Protein AF-A0A414IR85-F1 (afdb_monomer)

Nearest PDB structures (foldseek):
  9c6n-assembly1_J  TM=5.871E-01  e=9.456E-06  Homo sapiens
  8qr1-assembly1_G  TM=6.271E-01  e=2.846E-05  Homo sapiens
  3ffk-assembly1_B  TM=6.217E-01  e=4.796E-05  Oryctolagus cuniculus
  2q36-assembly1_A-2  TM=5.884E-01  e=1.444E-04  Oryctolagus cuniculus
  4wyb-assembly4_G  TM=5.985E-01  e=4.879E-04  Oryctolagus cuniculus

Mean predicted aligned error: 6.84 Å

Foldseek 3Di:
DDDDDLQLLLCVVPLVVDDQWAWEWEAEAFWTWIWIQHNSHTPPVLIDIDRDHNVNLLVQLQVVCCVPPVDGDDPVQLLCCLQPVDDPDDPVSSVSSLVSLLVSLVVSVVVCVVSPHDPAPHQYEYEYPNLSNCVNNPPDPHPSYYYRNPNCSSVNSVVVVVVVVVVVVVVVD

Secondary structure (DSSP, 8-state):
-----HHHHTTTTTGGGS-SEEEEEEE-SS-EEEEEEETTEE-GGG-EEES--HHHHHHHHHHHHHHHHS----HHHHHHHHHHS--SS-HHHHHHHHHHHHHHHHHHHHHHHHTT--TTTS-EEEESTTHHHHHHH-S---TTEEE---TTHHHHHHHHHHHHHHHHHTT--

Organism: NCBI:txid39491

Solvent-accessible surface area (backbone atoms only — not comparable to full-atom values): 9589 Å² total; per-residue (Å²): 132,91,83,73,58,65,63,58,22,47,41,54,91,49,42,89,79,52,59,64,56,32,34,36,37,25,24,36,57,54,32,29,37,40,38,40,27,48,78,77,37,77,40,76,92,69,48,45,80,40,91,54,18,54,52,56,48,54,49,52,32,36,54,49,36,36,72,75,69,73,42,80,68,60,67,69,57,55,49,43,30,49,68,67,74,54,76,93,67,59,66,73,60,50,53,51,45,50,51,46,51,38,52,50,38,51,50,55,57,46,50,46,44,73,75,70,46,50,81,87,76,43,35,34,36,28,23,44,78,40,19,46,35,45,66,72,53,44,90,74,95,44,96,44,56,48,70,45,71,59,72,59,31,35,63,54,19,47,54,52,53,52,52,49,53,55,55,55,54,66,75,77,109

InterPro domains:
  IPR043129 ATPase, nucleotide binding domain [SSF53067] (20-160)

pLDDT: mean 86.34, std 13.11, range [35.47, 98.19]

Sequence (173 aa):
MAVFPQCYAAVVDKIPAMAKKTLIVDIGSWTIDIMPVINKSPDESECVTIPKGLITCMRSINEQCVRQLNGEVDESEIQNIMRYGRSDIDDEYFAIIKAEIEDFVDKGYNSIREFGYNLKTTPIVFVGGGAVVMKNFGSHDAKNISYNLDVKANARGYEQLATMGLKSARRLS

Radius of gyration: 18.03 Å; Cα contacts (8 Å, |Δi|>4): 259; chains: 1; bounding box: 57×26×43 Å

Structure (mmCIF, N/CA/C/O backbone):
data_AF-A0A414IR85-F1
#
_entry.id   AF-A0A414IR85-F1
#
loop_
_atom_site.group_PDB
_atom_site.id
_atom_site.type_symbol
_atom_site.label_atom_id
_atom_site.label_alt_id
_atom_site.label_comp_id
_atom_site.label_asym_id
_atom_site.label_entity_id
_atom_site.label_seq_id
_atom_site.pdbx_PDB_ins_code
_atom_site.Cartn_x
_atom_site.Cartn_y
_atom_site.Cartn_z
_atom_site.occupancy
_atom_site.B_iso_or_equiv
_atom_site.auth_seq_id
_atom_site.auth_comp_id
_atom_site.auth_asym_id
_atom_site.auth_atom_id
_atom_site.pdbx_PDB_model_num
ATOM 1 N N . MET A 1 1 ? 30.093 1.523 -6.555 1.00 35.47 1 MET A N 1
ATOM 2 C CA . MET A 1 1 ? 29.047 0.783 -5.817 1.00 35.47 1 MET A CA 1
ATOM 3 C C . MET A 1 1 ? 27.766 0.958 -6.615 1.00 35.47 1 MET A C 1
ATOM 5 O O . MET A 1 1 ? 27.425 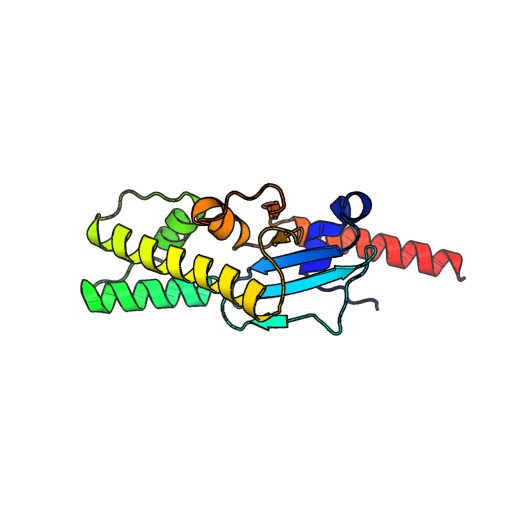2.103 -6.869 1.00 35.47 1 MET A O 1
ATOM 9 N N . ALA A 1 2 ? 27.128 -0.108 -7.097 1.00 47.03 2 ALA A N 1
ATOM 10 C CA . ALA A 1 2 ? 25.814 0.028 -7.725 1.00 47.03 2 ALA A CA 1
ATOM 11 C C . ALA A 1 2 ? 24.771 0.029 -6.600 1.00 47.03 2 ALA A C 1
ATOM 13 O O . ALA A 1 2 ? 24.604 -0.987 -5.926 1.00 47.03 2 ALA A O 1
ATOM 14 N N . VAL A 1 3 ? 24.159 1.183 -6.332 1.00 50.84 3 VAL A N 1
ATOM 15 C CA . VAL A 1 3 ? 23.056 1.298 -5.373 1.00 50.84 3 VAL A CA 1
ATOM 16 C C . VAL A 1 3 ? 21.780 1.094 -6.166 1.00 50.84 3 VAL A C 1
ATOM 18 O O . VAL A 1 3 ? 21.412 1.936 -6.974 1.00 50.84 3 VAL A O 1
ATOM 21 N N . PHE A 1 4 ? 21.143 -0.055 -5.974 1.00 61.00 4 PHE A N 1
ATOM 22 C CA . PHE A 1 4 ? 19.858 -0.337 -6.596 1.00 61.00 4 PHE A CA 1
ATOM 23 C C . PHE A 1 4 ? 18.722 0.090 -5.658 1.00 61.00 4 PHE A C 1
ATOM 25 O O . PHE A 1 4 ? 18.825 -0.138 -4.443 1.00 61.00 4 PHE A O 1
ATOM 32 N N . PRO A 1 5 ? 17.635 0.666 -6.195 1.00 67.94 5 PRO A N 1
ATOM 33 C CA . PRO A 1 5 ? 16.471 1.026 -5.398 1.00 67.94 5 PRO A CA 1
ATOM 34 C C . PRO A 1 5 ? 15.871 -0.176 -4.653 1.00 67.94 5 PRO A C 1
ATOM 36 O O . PRO A 1 5 ? 15.869 -1.299 -5.166 1.00 67.94 5 PRO A O 1
ATOM 39 N N . GLN A 1 6 ? 15.339 0.057 -3.449 1.00 66.69 6 GLN A N 1
ATOM 40 C CA . GLN A 1 6 ? 14.811 -1.004 -2.573 1.00 66.69 6 GLN A CA 1
ATOM 41 C C . GLN A 1 6 ? 13.674 -1.797 -3.228 1.00 66.69 6 GLN A C 1
ATOM 43 O O . GLN A 1 6 ? 13.658 -3.027 -3.175 1.00 66.69 6 GLN A O 1
ATOM 48 N N . CYS A 1 7 ? 12.789 -1.109 -3.941 1.00 69.00 7 CYS A N 1
ATOM 49 C CA . CYS A 1 7 ? 11.673 -1.717 -4.654 1.00 69.00 7 CYS A CA 1
ATOM 50 C C . CYS A 1 7 ? 12.115 -2.585 -5.846 1.00 69.00 7 CYS A C 1
ATOM 52 O O . CYS A 1 7 ? 11.462 -3.575 -6.167 1.00 69.00 7 CYS A O 1
ATOM 54 N N . TYR A 1 8 ? 13.253 -2.276 -6.476 1.00 72.88 8 TYR A N 1
ATOM 55 C CA . TYR A 1 8 ? 13.823 -3.120 -7.527 1.00 72.88 8 TYR A CA 1
ATOM 56 C C . TYR A 1 8 ? 14.395 -4.413 -6.940 1.00 72.88 8 TYR A C 1
ATOM 58 O O . TYR A 1 8 ? 14.134 -5.494 -7.467 1.00 72.88 8 TYR A O 1
ATOM 66 N N . ALA A 1 9 ? 15.100 -4.319 -5.804 1.00 74.00 9 ALA A N 1
ATOM 67 C CA . ALA A 1 9 ? 15.573 -5.484 -5.054 1.00 74.00 9 ALA A CA 1
ATOM 68 C C . ALA A 1 9 ? 14.411 -6.428 -4.681 1.00 74.00 9 ALA A C 1
ATOM 70 O O . ALA A 1 9 ? 14.543 -7.644 -4.806 1.00 74.00 9 ALA A O 1
ATOM 71 N N . ALA A 1 10 ? 13.248 -5.875 -4.326 1.00 77.50 10 ALA A N 1
ATOM 72 C CA . ALA A 1 10 ? 12.038 -6.614 -3.956 1.00 77.50 10 ALA A CA 1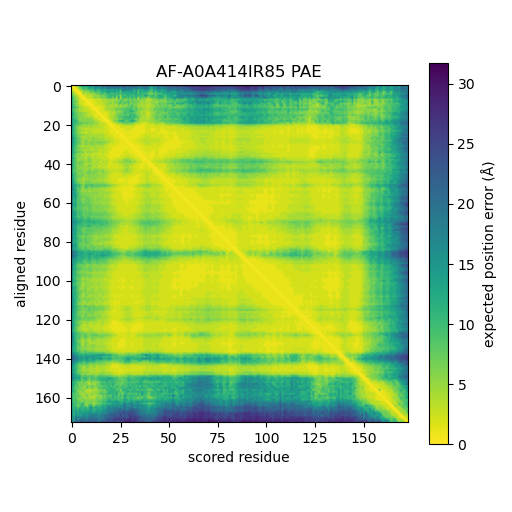
ATOM 73 C C . ALA A 1 10 ? 11.540 -7.628 -4.997 1.00 77.50 10 ALA A C 1
ATOM 75 O O . ALA A 1 10 ? 10.710 -8.479 -4.673 1.00 77.50 10 ALA A O 1
ATOM 76 N N . VAL A 1 11 ? 11.961 -7.507 -6.257 1.00 79.81 11 VAL A N 1
ATOM 77 C CA . VAL A 1 11 ? 11.412 -8.293 -7.370 1.00 79.81 11 VAL A CA 1
ATOM 78 C C . VAL A 1 11 ? 12.471 -8.906 -8.282 1.00 79.81 11 VAL A C 1
ATOM 80 O O . VAL A 1 11 ? 12.115 -9.408 -9.347 1.00 79.81 11 VAL A O 1
ATOM 83 N N . VAL A 1 12 ? 13.755 -8.876 -7.905 1.00 79.81 12 VAL A N 1
ATOM 84 C CA . VAL A 1 12 ? 14.885 -9.312 -8.756 1.00 79.81 12 VAL A CA 1
ATOM 85 C C . VAL A 1 12 ? 14.697 -10.722 -9.313 1.00 79.81 12 VAL A C 1
ATOM 87 O O . VAL A 1 12 ? 14.952 -10.970 -10.491 1.00 79.81 12 VAL A O 1
ATOM 90 N N . ASP A 1 13 ? 14.185 -11.632 -8.490 1.00 77.19 13 ASP A N 1
ATOM 91 C CA . ASP A 1 13 ? 13.882 -13.018 -8.843 1.00 77.19 13 ASP A CA 1
ATOM 92 C C . ASP A 1 13 ? 12.752 -13.147 -9.881 1.00 77.19 13 ASP A C 1
ATOM 94 O O . ASP A 1 13 ? 12.704 -14.116 -10.639 1.00 77.19 13 ASP A O 1
ATOM 98 N N . LYS A 1 14 ? 11.867 -12.148 -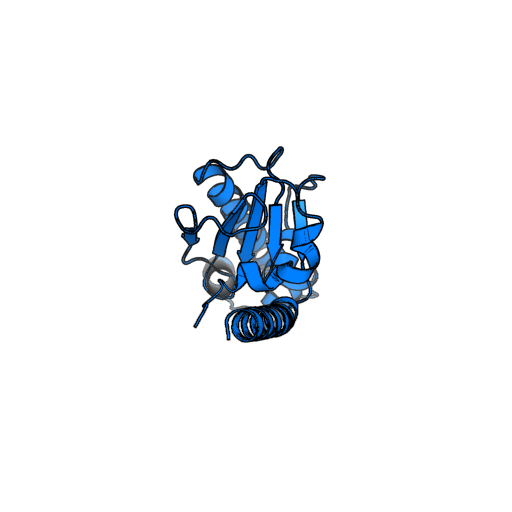9.957 1.00 80.38 14 LYS A N 1
ATOM 99 C CA . LYS A 1 14 ? 10.703 -12.104 -10.854 1.00 80.38 14 LYS A CA 1
ATOM 100 C C . LYS A 1 14 ? 10.959 -11.327 -12.144 1.00 80.38 14 LYS A C 1
ATOM 102 O O . LYS A 1 14 ? 10.232 -11.533 -13.115 1.00 80.38 14 LYS A O 1
ATOM 107 N N . ILE A 1 15 ? 11.999 -10.491 -12.197 1.00 80.94 15 ILE A N 1
ATOM 108 C CA . ILE A 1 15 ? 12.365 -9.676 -13.370 1.00 80.94 15 ILE A CA 1
ATOM 109 C C . ILE A 1 15 ? 12.390 -10.467 -14.689 1.00 80.94 15 ILE A C 1
ATOM 111 O O . ILE A 1 15 ? 11.864 -9.962 -15.686 1.00 80.94 15 ILE A O 1
ATOM 115 N N . PRO A 1 16 ? 12.956 -11.691 -14.769 1.00 78.50 16 PRO A N 1
ATOM 116 C CA . PRO A 1 16 ? 13.008 -12.424 -16.033 1.00 78.50 16 PRO A CA 1
ATOM 117 C C . PRO A 1 16 ? 11.633 -12.705 -16.650 1.00 78.50 16 PRO A C 1
ATOM 119 O O . PRO A 1 16 ? 11.543 -12.776 -17.876 1.00 78.50 16 PRO A O 1
ATOM 122 N N . ALA A 1 17 ? 10.597 -12.835 -15.814 1.00 79.94 17 ALA A N 1
ATOM 123 C CA . ALA A 1 17 ? 9.218 -13.124 -16.201 1.00 79.94 17 ALA A CA 1
ATOM 124 C C . ALA A 1 17 ? 8.341 -11.864 -16.347 1.00 79.94 17 ALA A C 1
ATOM 126 O O . ALA A 1 17 ? 7.182 -11.972 -16.746 1.00 79.94 17 ALA A O 1
ATOM 127 N N . MET A 1 18 ? 8.864 -10.676 -16.027 1.00 84.19 18 MET A N 1
ATOM 128 C CA . MET A 1 18 ? 8.107 -9.430 -16.130 1.00 84.19 18 MET A CA 1
ATOM 129 C C . MET A 1 18 ? 7.827 -9.043 -17.581 1.00 84.19 18 MET A C 1
ATOM 131 O O . MET A 1 18 ? 8.639 -9.257 -18.487 1.00 84.19 18 MET A O 1
ATOM 135 N N . ALA A 1 19 ? 6.677 -8.402 -17.784 1.00 82.31 19 ALA A N 1
ATOM 136 C CA . ALA A 1 19 ? 6.345 -7.769 -19.048 1.00 82.31 19 ALA A CA 1
ATOM 137 C C . ALA A 1 19 ? 7.351 -6.657 -19.390 1.00 82.31 19 ALA A C 1
ATOM 139 O O . ALA A 1 19 ? 8.046 -6.124 -18.524 1.00 82.31 19 ALA A O 1
ATOM 140 N N . LYS A 1 20 ? 7.378 -6.259 -20.670 1.00 84.56 20 LYS A N 1
ATOM 141 C CA . LYS A 1 20 ? 8.300 -5.236 -21.194 1.00 84.56 20 LYS A CA 1
ATOM 142 C C . LYS A 1 20 ? 8.277 -3.925 -20.394 1.00 84.56 20 LYS A C 1
ATOM 144 O O . LYS A 1 20 ? 9.320 -3.293 -20.260 1.00 84.56 20 LYS A O 1
ATOM 149 N N . LYS A 1 21 ? 7.105 -3.533 -19.883 1.00 90.12 21 LYS A N 1
ATOM 150 C CA . LYS A 1 21 ? 6.910 -2.411 -18.960 1.00 90.12 21 LYS A CA 1
ATOM 151 C C . LYS A 1 21 ? 6.076 -2.896 -17.777 1.00 90.12 21 LYS A C 1
ATOM 153 O O . LYS A 1 21 ? 4.971 -3.390 -17.987 1.00 90.12 21 LYS A O 1
ATOM 158 N N . THR A 1 22 ? 6.610 -2.753 -16.571 1.00 94.19 22 THR A N 1
ATOM 159 C CA . THR A 1 22 ? 5.950 -3.118 -15.310 1.00 94.19 22 THR A CA 1
ATOM 160 C C . THR A 1 22 ? 6.172 -1.994 -14.309 1.00 94.19 22 THR A C 1
ATOM 162 O O . THR A 1 22 ? 7.264 -1.440 -14.252 1.00 94.19 22 THR A O 1
ATOM 165 N N . LEU A 1 23 ? 5.150 -1.635 -13.542 1.00 95.06 23 LEU A N 1
ATOM 166 C CA . LEU A 1 23 ? 5.253 -0.657 -12.467 1.00 95.06 23 LEU A CA 1
ATOM 167 C C . LEU A 1 23 ? 5.443 -1.393 -11.143 1.00 95.06 23 LEU A C 1
ATOM 169 O O . LEU A 1 23 ? 4.618 -2.229 -10.782 1.00 95.06 23 LEU A O 1
ATOM 173 N N . ILE A 1 24 ? 6.513 -1.095 -10.421 1.00 94.50 24 ILE A N 1
ATOM 174 C CA . ILE A 1 24 ? 6.688 -1.549 -9.044 1.00 94.50 24 ILE A CA 1
ATOM 175 C C . ILE A 1 24 ? 6.210 -0.426 -8.133 1.00 94.50 24 ILE A C 1
ATOM 177 O O . ILE A 1 24 ? 6.590 0.724 -8.330 1.00 94.50 24 ILE A O 1
ATOM 181 N N . VAL A 1 25 ? 5.381 -0.759 -7.151 1.00 95.06 25 VAL A N 1
ATOM 182 C CA . VAL A 1 25 ? 4.892 0.194 -6.154 1.00 95.06 25 VAL A CA 1
ATOM 183 C C . VAL A 1 25 ? 5.244 -0.343 -4.772 1.00 95.06 25 VAL A C 1
ATOM 185 O O . VAL A 1 25 ? 4.662 -1.328 -4.319 1.00 95.06 25 VAL A O 1
ATOM 188 N N . ASP A 1 26 ? 6.235 0.262 -4.127 1.00 93.12 26 ASP A N 1
ATOM 189 C CA . ASP A 1 26 ? 6.692 -0.114 -2.788 1.00 93.12 26 ASP A CA 1
ATOM 190 C C . ASP A 1 26 ? 6.009 0.754 -1.748 1.00 93.12 26 ASP A C 1
ATOM 192 O O . ASP A 1 26 ? 6.130 1.976 -1.766 1.00 93.12 26 ASP A O 1
ATOM 196 N N . ILE A 1 27 ? 5.251 0.114 -0.864 1.00 93.00 27 ILE A N 1
ATOM 197 C CA . ILE A 1 27 ? 4.536 0.798 0.204 1.00 93.00 27 ILE A CA 1
ATOM 198 C C . ILE A 1 27 ? 5.270 0.521 1.506 1.00 93.00 27 ILE A C 1
ATOM 200 O O . ILE A 1 27 ? 5.101 -0.525 2.147 1.00 93.00 27 ILE A O 1
ATOM 204 N N . GLY A 1 28 ? 6.095 1.489 1.882 1.00 91.44 28 GLY A N 1
ATOM 205 C CA . GLY A 1 28 ? 6.871 1.482 3.103 1.00 91.44 28 GLY A CA 1
ATOM 206 C C . GLY A 1 28 ? 6.136 2.112 4.282 1.00 91.44 28 GLY A C 1
ATOM 207 O O . GLY A 1 28 ? 4.979 2.540 4.220 1.00 91.44 28 GLY A O 1
ATOM 208 N N . SER A 1 29 ? 6.851 2.201 5.401 1.00 91.31 29 SER A N 1
ATOM 209 C CA . SER A 1 29 ? 6.321 2.809 6.622 1.00 91.31 29 SER A CA 1
ATOM 210 C C . SER A 1 29 ? 6.034 4.302 6.448 1.00 91.31 29 SER A C 1
ATOM 212 O O . SER A 1 29 ? 5.054 4.800 6.989 1.00 91.31 29 SER A O 1
ATOM 214 N N . TRP A 1 30 ? 6.859 5.012 5.677 1.00 93.75 30 TRP A N 1
ATOM 215 C CA . TRP A 1 30 ? 6.769 6.469 5.518 1.00 93.75 30 TRP A CA 1
ATOM 216 C C . TRP A 1 30 ? 6.453 6.925 4.101 1.00 93.75 30 TRP A C 1
ATOM 218 O O . TRP A 1 30 ? 5.882 8.000 3.929 1.00 93.75 30 TRP A O 1
ATOM 228 N N . THR A 1 31 ? 6.822 6.127 3.105 1.00 93.31 31 THR A N 1
ATOM 229 C CA . THR A 1 31 ? 6.742 6.510 1.699 1.00 93.31 31 THR A CA 1
ATOM 230 C C . THR A 1 31 ? 6.018 5.463 0.872 1.00 93.31 31 THR A C 1
ATOM 232 O O . THR A 1 31 ? 5.980 4.283 1.229 1.00 93.31 31 THR A O 1
ATOM 235 N N . ILE A 1 32 ? 5.464 5.921 -0.246 1.00 94.56 32 ILE A N 1
ATOM 236 C CA . ILE A 1 32 ? 5.104 5.078 -1.381 1.00 94.56 32 ILE A CA 1
ATOM 237 C C . ILE A 1 32 ? 6.055 5.436 -2.516 1.00 94.56 32 ILE A C 1
ATOM 239 O O . ILE A 1 32 ? 6.087 6.589 -2.948 1.00 94.56 32 ILE A O 1
ATOM 243 N N . ASP A 1 33 ? 6.807 4.457 -2.998 1.00 94.00 33 ASP A N 1
ATOM 244 C CA . ASP A 1 33 ? 7.740 4.615 -4.107 1.00 94.00 33 ASP A CA 1
ATOM 245 C C . ASP A 1 33 ? 7.175 3.939 -5.356 1.00 94.00 33 ASP A C 1
ATOM 247 O O . ASP A 1 33 ? 6.869 2.746 -5.358 1.00 94.00 33 ASP A O 1
ATOM 251 N N . ILE A 1 34 ? 7.023 4.708 -6.430 1.00 94.06 34 ILE A N 1
ATOM 252 C CA . ILE A 1 34 ? 6.536 4.252 -7.729 1.00 94.06 34 ILE A CA 1
ATOM 253 C C . ILE A 1 34 ? 7.731 4.183 -8.675 1.00 94.06 34 ILE A C 1
ATOM 255 O O . ILE A 1 34 ? 8.348 5.199 -8.988 1.00 94.06 34 ILE A O 1
ATOM 259 N N . MET A 1 35 ? 8.048 2.975 -9.137 1.00 94.44 35 MET A N 1
ATOM 260 C CA . MET A 1 35 ? 9.212 2.692 -9.967 1.00 94.44 35 MET A CA 1
ATOM 261 C C . MET A 1 35 ? 8.823 1.973 -11.255 1.00 94.44 35 MET A C 1
ATOM 263 O O . MET A 1 35 ? 8.466 0.789 -11.231 1.00 94.44 35 MET A O 1
ATOM 267 N N . PRO A 1 36 ? 8.935 2.636 -12.408 1.00 93.56 36 PRO A N 1
ATOM 268 C CA . PRO A 1 36 ? 8.768 1.974 -13.689 1.00 93.56 36 PRO A CA 1
ATOM 269 C C . PRO A 1 36 ? 9.982 1.094 -13.979 1.00 93.56 36 PRO A C 1
ATOM 271 O O . PRO A 1 36 ? 11.129 1.511 -13.849 1.00 93.56 36 PRO A O 1
ATOM 274 N N . VAL A 1 37 ? 9.727 -0.136 -14.411 1.00 92.06 37 VAL A N 1
ATOM 275 C CA . VAL A 1 37 ? 10.744 -1.051 -14.925 1.00 92.06 37 VAL A CA 1
ATOM 276 C C . VAL A 1 37 ? 10.466 -1.293 -16.397 1.00 92.06 37 VAL A C 1
ATOM 278 O O . VAL A 1 37 ? 9.428 -1.850 -16.770 1.00 92.06 37 VAL A O 1
ATOM 281 N N . ILE A 1 38 ? 11.405 -0.870 -17.241 1.00 89.94 38 ILE A N 1
ATOM 282 C CA . ILE A 1 38 ? 11.324 -0.963 -18.696 1.00 89.94 38 ILE A CA 1
ATOM 283 C C . ILE A 1 38 ? 12.466 -1.842 -19.184 1.00 89.94 38 ILE A C 1
ATOM 285 O O . ILE A 1 38 ? 13.629 -1.627 -18.858 1.00 89.94 38 ILE A O 1
ATOM 289 N N . ASN A 1 39 ? 12.134 -2.860 -19.977 1.00 87.44 39 ASN A N 1
ATOM 290 C CA . ASN A 1 39 ? 13.100 -3.842 -20.473 1.00 87.44 39 ASN A CA 1
ATOM 291 C C . ASN A 1 39 ? 13.978 -4.424 -19.350 1.00 87.44 39 ASN A C 1
ATOM 293 O O . ASN A 1 39 ? 15.170 -4.637 -19.556 1.00 87.44 39 ASN A O 1
ATOM 297 N N . LYS A 1 40 ? 13.368 -4.710 -18.188 1.00 84.88 40 LYS A N 1
ATOM 298 C CA . LYS A 1 40 ? 14.014 -5.305 -17.003 1.00 84.88 40 LYS A CA 1
ATOM 299 C C . LYS A 1 40 ? 14.945 -4.373 -16.219 1.00 84.88 40 LYS A C 1
ATOM 301 O O . LYS A 1 40 ? 15.538 -4.836 -15.253 1.00 84.88 40 LYS A O 1
ATOM 306 N N . SER A 1 41 ? 15.024 -3.093 -16.575 1.00 85.69 41 SER A N 1
ATOM 307 C CA . SER A 1 41 ? 15.816 -2.091 -15.854 1.00 85.69 41 SER A CA 1
ATOM 308 C C . SER A 1 41 ? 14.920 -1.007 -15.248 1.00 85.69 41 SER A C 1
ATOM 310 O O . SER A 1 41 ? 13.912 -0.662 -15.870 1.00 85.69 41 SER A O 1
ATOM 312 N N . PRO A 1 42 ? 15.261 -0.456 -14.068 1.00 87.12 42 PRO A N 1
ATOM 313 C CA . PRO A 1 42 ? 14.590 0.724 -13.529 1.00 87.12 42 PRO A CA 1
ATOM 314 C C . PRO A 1 42 ? 14.711 1.914 -14.482 1.00 87.12 42 PRO A C 1
ATOM 316 O O . PRO A 1 42 ? 15.786 2.157 -15.032 1.00 87.12 42 PRO A O 1
ATOM 319 N N . ASP A 1 43 ? 13.625 2.657 -14.649 1.00 89.94 43 ASP A N 1
ATOM 320 C CA . ASP A 1 43 ? 13.630 3.972 -15.284 1.00 89.94 43 ASP A CA 1
ATOM 321 C C . ASP A 1 43 ? 13.724 5.049 -14.196 1.00 89.94 43 ASP A C 1
ATOM 323 O O . ASP A 1 43 ? 12.717 5.497 -13.652 1.00 89.94 43 ASP A O 1
ATOM 327 N N . GLU A 1 44 ? 14.956 5.414 -13.830 1.00 84.75 44 GLU A N 1
ATOM 328 C CA . GLU A 1 44 ? 15.224 6.336 -12.718 1.00 84.75 44 GLU A CA 1
ATOM 329 C C . GLU A 1 44 ? 14.667 7.749 -12.944 1.00 84.75 44 GLU A C 1
ATOM 331 O O . GLU A 1 44 ? 14.337 8.424 -11.971 1.00 84.75 44 GLU A O 1
ATOM 336 N N . SER A 1 45 ? 14.522 8.189 -14.201 1.00 87.44 45 SER A N 1
ATOM 337 C CA . SER A 1 45 ? 13.954 9.506 -14.532 1.00 87.44 45 SER A CA 1
ATOM 338 C C . SER A 1 45 ? 12.469 9.634 -14.206 1.00 87.44 45 SER A C 1
ATOM 340 O O . SER A 1 45 ? 11.990 10.744 -13.995 1.00 87.44 45 SER A O 1
ATOM 342 N N . GLU A 1 46 ? 11.756 8.511 -14.147 1.00 88.88 46 GLU A N 1
ATOM 343 C CA . GLU A 1 46 ? 10.306 8.454 -13.942 1.00 88.88 46 GLU A CA 1
ATOM 344 C C . GLU A 1 46 ? 9.938 7.896 -12.553 1.00 88.88 46 GLU A C 1
ATOM 346 O O . GLU A 1 46 ? 8.773 7.600 -12.275 1.00 88.88 46 GLU A O 1
ATOM 351 N N . CYS A 1 47 ? 10.931 7.722 -11.673 1.00 90.69 47 CYS A N 1
ATOM 352 C CA . CYS A 1 47 ? 10.723 7.307 -10.291 1.00 90.69 47 CYS A CA 1
ATOM 353 C C . CYS A 1 47 ? 10.078 8.425 -9.473 1.00 90.69 47 CYS A C 1
ATOM 355 O O . CYS A 1 47 ? 10.515 9.577 -9.515 1.00 90.69 47 CYS A O 1
ATOM 357 N N . VAL A 1 48 ? 9.085 8.068 -8.657 1.00 92.12 48 VAL A N 1
ATOM 358 C CA . VAL A 1 48 ? 8.408 9.024 -7.779 1.00 92.12 48 VAL A CA 1
ATOM 359 C C . VAL A 1 48 ? 8.300 8.494 -6.358 1.00 92.12 48 VAL A C 1
ATOM 361 O O . VAL A 1 48 ? 7.857 7.370 -6.147 1.00 92.12 48 VAL A O 1
ATOM 364 N N . THR A 1 49 ? 8.639 9.342 -5.388 1.00 93.69 49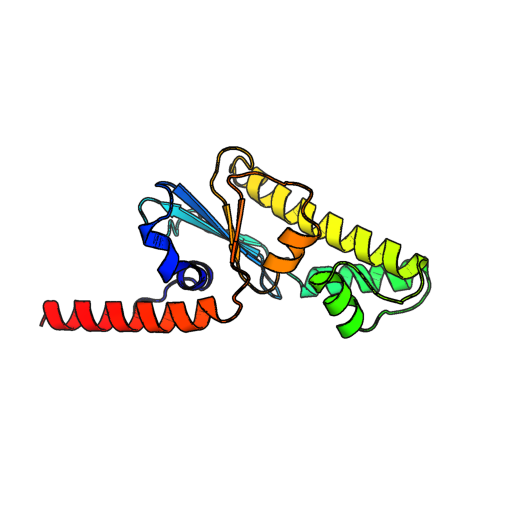 THR A N 1
ATOM 365 C CA . THR A 1 49 ? 8.468 9.083 -3.955 1.00 93.69 49 THR A CA 1
ATOM 366 C C . THR A 1 49 ? 7.383 9.990 -3.392 1.00 93.69 49 THR A C 1
ATOM 368 O O . THR A 1 49 ? 7.470 11.217 -3.465 1.00 93.69 49 THR A O 1
ATOM 371 N N . ILE A 1 50 ? 6.368 9.387 -2.786 1.00 93.75 50 ILE A N 1
ATOM 372 C CA . ILE A 1 50 ? 5.257 10.077 -2.135 1.00 93.75 50 ILE A CA 1
ATOM 373 C C . ILE A 1 50 ? 5.473 9.981 -0.621 1.00 93.75 50 ILE A C 1
ATOM 375 O O . ILE A 1 50 ? 5.590 8.866 -0.113 1.00 93.75 50 ILE A O 1
ATOM 379 N N . PRO A 1 51 ? 5.481 11.094 0.137 1.00 93.69 51 PRO A N 1
ATOM 380 C CA . PRO A 1 51 ? 5.691 11.090 1.589 1.00 93.69 51 PRO A CA 1
ATOM 381 C C . PRO A 1 51 ? 4.414 10.694 2.356 1.00 93.69 51 PRO A C 1
ATOM 383 O O . PRO A 1 51 ? 3.945 11.414 3.236 1.00 93.69 51 PRO A O 1
ATOM 386 N N . LYS A 1 52 ? 3.803 9.573 1.964 1.00 90.50 52 LYS A N 1
ATOM 387 C CA . LYS A 1 52 ? 2.603 8.991 2.571 1.00 90.50 52 LYS A CA 1
ATOM 388 C C . LYS A 1 52 ? 2.777 7.478 2.618 1.00 90.50 52 LYS A C 1
ATOM 390 O O . LYS A 1 52 ? 2.717 6.841 1.579 1.00 90.50 52 LYS A O 1
ATOM 395 N N . GLY A 1 53 ? 2.998 6.917 3.801 1.00 94.00 53 GLY A N 1
ATOM 396 C CA . GLY A 1 53 ? 3.152 5.477 4.029 1.00 94.00 53 GLY A CA 1
ATOM 397 C C . GLY A 1 53 ? 2.239 4.969 5.144 1.00 94.00 53 GLY A C 1
ATOM 398 O O . GLY A 1 53 ? 1.349 5.681 5.618 1.00 94.00 53 GLY A O 1
ATOM 399 N N . LEU A 1 54 ? 2.475 3.742 5.605 1.00 95.44 54 LEU A N 1
ATOM 400 C CA . LEU A 1 54 ? 1.626 3.108 6.622 1.00 95.44 54 LEU A CA 1
ATOM 401 C C . LEU A 1 54 ? 1.542 3.899 7.937 1.00 95.44 54 LEU A C 1
ATOM 403 O O . LEU A 1 54 ? 0.461 4.010 8.504 1.00 95.44 54 LEU A O 1
ATOM 407 N N . ILE A 1 55 ? 2.635 4.513 8.401 1.00 94.81 55 ILE A N 1
ATOM 408 C CA . ILE A 1 55 ? 2.640 5.321 9.633 1.00 94.81 55 ILE A CA 1
ATOM 409 C C . ILE A 1 55 ? 1.736 6.544 9.486 1.00 94.81 55 ILE A C 1
ATOM 411 O O . ILE A 1 55 ? 1.018 6.893 10.418 1.00 94.81 55 ILE A O 1
ATOM 415 N N . THR A 1 56 ? 1.722 7.185 8.315 1.00 95.38 56 THR A N 1
ATOM 416 C CA . THR A 1 56 ? 0.817 8.320 8.083 1.00 95.38 56 THR A CA 1
ATOM 417 C C . THR A 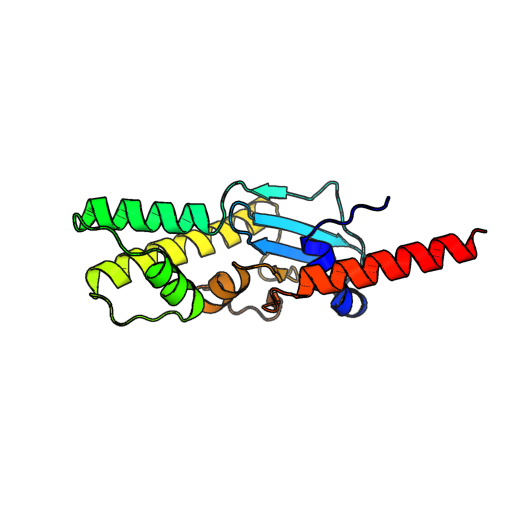1 56 ? -0.650 7.888 8.050 1.00 95.38 56 THR A C 1
ATOM 419 O O . THR A 1 56 ? -1.495 8.620 8.553 1.00 95.38 56 THR A O 1
ATOM 422 N N . CYS A 1 57 ? -0.949 6.686 7.545 1.00 97.12 57 CYS A N 1
ATOM 423 C CA . CYS A 1 57 ? -2.293 6.108 7.601 1.00 97.12 57 CYS A CA 1
ATOM 424 C C . CYS A 1 57 ? -2.715 5.806 9.051 1.00 97.12 57 CYS A C 1
ATOM 426 O O . CYS A 1 57 ? -3.768 6.262 9.481 1.00 97.12 57 CYS A O 1
ATOM 428 N N . MET A 1 58 ? -1.861 5.142 9.841 1.00 97.00 58 MET A N 1
ATOM 429 C CA . MET A 1 58 ? -2.133 4.857 11.261 1.00 97.00 58 MET A CA 1
ATOM 430 C C . MET A 1 58 ? -2.347 6.129 12.091 1.00 97.00 58 MET A C 1
ATOM 432 O O . MET A 1 58 ? -3.210 6.159 12.965 1.00 97.00 58 MET A O 1
ATOM 436 N N . ARG A 1 59 ? -1.606 7.204 11.797 1.00 96.00 59 ARG A N 1
ATOM 437 C CA . ARG A 1 59 ? -1.828 8.513 12.429 1.00 96.00 59 ARG A CA 1
ATOM 438 C C . ARG A 1 59 ? -3.197 9.094 12.081 1.00 96.00 59 ARG A C 1
ATOM 440 O O . ARG A 1 59 ? -3.910 9.487 12.993 1.00 96.00 59 ARG A O 1
ATOM 447 N N . SER A 1 60 ? -3.577 9.077 10.801 1.00 97.31 60 SER A N 1
ATOM 448 C CA . SER A 1 60 ? -4.898 9.542 10.343 1.00 97.31 60 SER A CA 1
ATOM 449 C C . SER A 1 60 ? -6.035 8.779 11.026 1.00 97.31 60 SER A C 1
ATOM 451 O O . SER A 1 60 ? -6.987 9.381 11.516 1.00 97.31 60 SER A O 1
ATOM 453 N N . ILE A 1 61 ? -5.883 7.456 11.150 1.00 98.00 61 ILE A N 1
ATOM 454 C CA . ILE A 1 61 ? -6.814 6.584 11.872 1.00 98.00 61 ILE A CA 1
ATOM 455 C C . ILE A 1 61 ? -6.995 7.050 13.317 1.00 98.00 61 ILE A C 1
ATOM 457 O O . ILE A 1 61 ? -8.120 7.308 13.739 1.00 98.00 61 ILE A O 1
ATOM 461 N N . ASN A 1 62 ? -5.899 7.203 14.066 1.00 96.88 62 ASN A N 1
ATOM 462 C CA . ASN A 1 62 ? -5.978 7.633 15.462 1.00 96.88 62 ASN A CA 1
ATOM 463 C C . ASN A 1 62 ? -6.554 9.048 15.604 1.00 96.88 62 ASN A C 1
ATOM 465 O O . ASN A 1 62 ? -7.380 9.283 16.484 1.00 96.88 62 ASN A O 1
ATOM 469 N N . GLU A 1 63 ? -6.204 9.969 14.705 1.00 97.44 63 GLU A N 1
ATOM 470 C CA . GLU A 1 63 ? -6.805 11.305 14.656 1.00 97.44 63 GLU A CA 1
ATOM 471 C C . GLU A 1 63 ? -8.330 11.241 14.458 1.00 97.44 63 GLU A C 1
ATOM 473 O O . GLU A 1 63 ? -9.066 11.953 15.148 1.00 97.44 63 GLU A O 1
ATOM 478 N N . GLN A 1 64 ? -8.832 10.377 13.566 1.00 98.19 64 GLN A N 1
ATOM 479 C CA . GLN A 1 64 ? -10.274 10.210 13.364 1.00 98.19 64 GLN A CA 1
ATOM 480 C C . GLN A 1 64 ? -10.968 9.534 14.551 1.00 98.19 64 GLN A C 1
ATOM 482 O O . GLN A 1 64 ? -12.051 9.983 14.932 1.00 98.19 64 GLN A O 1
ATOM 487 N N . CYS A 1 65 ? -10.364 8.512 15.160 1.00 97.88 65 CYS A N 1
ATOM 488 C CA . CYS A 1 65 ? -10.916 7.850 16.345 1.00 97.88 65 CYS A CA 1
ATOM 489 C C . CYS A 1 65 ? -11.047 8.828 17.521 1.00 97.88 65 CYS A C 1
ATOM 491 O O . CYS A 1 65 ? -12.123 8.950 18.107 1.00 97.88 65 CYS A O 1
ATOM 493 N N . VAL A 1 66 ? -10.005 9.619 17.805 1.00 97.62 66 VAL A N 1
ATOM 494 C CA . VAL A 1 66 ? -10.050 10.647 18.859 1.00 97.62 66 VAL A CA 1
ATOM 495 C C . VAL A 1 66 ? -11.112 11.696 18.545 1.00 97.62 66 VAL A C 1
ATOM 497 O O . VAL A 1 66 ? -11.890 12.076 19.417 1.00 97.62 66 VAL A O 1
ATOM 500 N N . ARG A 1 67 ? -11.194 12.151 17.293 1.00 98.06 67 ARG A N 1
ATOM 501 C CA . ARG A 1 67 ? -12.154 13.182 16.887 1.00 98.06 67 ARG A CA 1
ATOM 502 C C . ARG A 1 67 ? -13.611 12.732 17.001 1.00 98.06 67 ARG A C 1
ATOM 504 O O . ARG A 1 67 ? -14.459 13.558 17.331 1.00 98.06 67 ARG A O 1
ATOM 511 N N . GLN A 1 68 ? -13.910 11.482 16.655 1.00 97.88 68 GLN A N 1
ATOM 512 C CA . GLN A 1 68 ? -15.287 10.989 16.548 1.00 97.88 68 GLN A CA 1
ATOM 513 C C . GLN A 1 68 ? -15.764 10.281 17.818 1.00 97.88 68 GLN A C 1
ATOM 515 O O . GLN A 1 68 ? -16.931 10.412 18.174 1.00 97.88 68 GLN A O 1
ATOM 520 N N . LEU A 1 69 ? -14.866 9.576 18.509 1.00 96.81 69 LEU A N 1
ATOM 521 C CA . LEU A 1 69 ? -15.193 8.691 19.632 1.00 96.81 69 LEU A CA 1
ATOM 522 C C . LEU A 1 69 ? -14.466 9.069 20.931 1.00 96.81 69 LEU A C 1
ATOM 524 O O . LEU A 1 69 ? -14.715 8.464 21.971 1.00 96.81 69 LEU A O 1
ATOM 528 N N . ASN A 1 70 ? -13.591 10.084 20.900 1.00 96.56 70 ASN A N 1
ATOM 529 C CA . ASN A 1 70 ? -12.799 10.535 22.048 1.00 96.56 70 ASN A CA 1
ATOM 530 C C . ASN A 1 70 ? -11.947 9.408 22.673 1.00 96.56 70 ASN A C 1
ATOM 532 O O . ASN A 1 70 ? -11.782 9.346 23.893 1.00 96.56 70 ASN A O 1
ATOM 536 N N . GLY A 1 71 ? -11.403 8.527 21.827 1.00 95.19 71 GLY A N 1
ATOM 537 C CA . GLY A 1 71 ? -10.525 7.430 22.226 1.00 95.19 71 GLY A CA 1
ATOM 538 C C . GLY A 1 71 ? -9.486 7.083 21.160 1.00 95.19 71 GLY A C 1
ATOM 539 O O . GLY A 1 71 ? -9.724 7.236 19.962 1.00 95.19 71 GLY A O 1
ATOM 540 N N . GLU A 1 72 ? -8.319 6.636 21.617 1.00 94.38 72 GLU A N 1
ATOM 541 C CA . GLU A 1 72 ? -7.230 6.142 20.769 1.00 94.38 72 GLU A CA 1
ATOM 542 C C . GLU A 1 72 ? -7.324 4.625 20.588 1.00 94.38 72 GLU A C 1
ATOM 544 O O . GLU A 1 72 ? -7.896 3.917 21.420 1.00 94.38 72 GLU A O 1
ATOM 549 N N . VAL A 1 73 ? -6.717 4.125 19.512 1.00 94.25 73 VAL A N 1
ATOM 550 C CA . VAL A 1 73 ? -6.582 2.694 19.238 1.00 94.25 73 VAL A CA 1
ATOM 551 C C . VAL A 1 73 ? -5.105 2.324 19.267 1.00 94.25 73 VAL A C 1
ATOM 553 O O . VAL A 1 73 ? -4.256 3.023 18.706 1.00 94.25 73 VAL A O 1
ATOM 556 N N . ASP A 1 74 ? -4.797 1.203 19.917 1.00 93.69 74 ASP A N 1
ATOM 557 C CA . ASP A 1 74 ? -3.435 0.686 19.970 1.00 93.69 74 ASP A CA 1
ATOM 558 C C . ASP A 1 74 ? -2.907 0.379 18.558 1.00 93.69 74 ASP A C 1
ATOM 560 O O . ASP A 1 74 ? -3.598 -0.208 17.719 1.00 93.69 74 ASP A O 1
ATOM 564 N N . GLU A 1 75 ? -1.659 0.764 18.286 1.00 91.31 75 GLU A N 1
ATOM 565 C CA . GLU A 1 75 ? -1.055 0.582 16.965 1.00 91.31 75 GLU A CA 1
ATOM 566 C C . GLU A 1 75 ? -1.014 -0.889 16.535 1.00 91.31 75 GLU A C 1
ATOM 568 O O . GLU A 1 75 ? -1.163 -1.182 15.347 1.00 91.31 75 GLU A O 1
ATOM 573 N N . SER A 1 76 ? -0.825 -1.825 17.472 1.00 91.38 76 SER A N 1
ATOM 574 C CA . SER A 1 76 ? -0.806 -3.255 17.154 1.00 91.38 76 SER A CA 1
ATOM 575 C C . SER A 1 76 ? -2.166 -3.746 16.659 1.00 91.38 76 SER A C 1
ATOM 577 O O . SER A 1 76 ? -2.228 -4.601 15.772 1.00 91.38 76 SER A O 1
ATOM 579 N N . GLU A 1 77 ? -3.249 -3.141 17.144 1.00 93.69 77 GLU A N 1
ATOM 580 C CA . GLU A 1 77 ? -4.607 -3.460 16.726 1.00 93.69 77 GLU A CA 1
ATOM 581 C C . GLU A 1 77 ? -4.891 -2.925 15.320 1.00 93.69 77 GLU A C 1
ATOM 583 O O . GLU A 1 77 ? -5.364 -3.656 14.445 1.00 93.69 77 GLU A O 1
ATOM 588 N N . ILE A 1 78 ? -4.476 -1.684 15.044 1.00 95.69 78 ILE A N 1
ATOM 589 C CA . ILE A 1 78 ? -4.547 -1.106 13.696 1.00 95.69 78 ILE A CA 1
ATOM 590 C C . ILE A 1 78 ? -3.739 -1.962 12.707 1.00 95.69 78 ILE A C 1
ATOM 592 O O . ILE A 1 78 ? -4.216 -2.281 11.615 1.00 95.69 78 ILE A O 1
ATOM 596 N N . GLN A 1 79 ? -2.533 -2.393 13.089 1.00 92.88 79 GLN A N 1
ATOM 597 C CA . GLN A 1 79 ? -1.696 -3.269 12.265 1.00 92.88 79 GLN A CA 1
ATOM 598 C C . GLN A 1 79 ? -2.339 -4.642 12.022 1.00 92.88 79 GLN A C 1
ATOM 600 O O . GLN A 1 79 ? -2.242 -5.171 10.909 1.00 92.88 79 GLN A O 1
ATOM 605 N N . ASN A 1 80 ? -3.016 -5.219 13.019 1.00 93.75 80 ASN A N 1
ATOM 606 C CA . ASN A 1 80 ? -3.763 -6.468 12.859 1.00 93.75 80 ASN A CA 1
ATOM 607 C C . ASN A 1 80 ? -4.896 -6.311 11.840 1.00 93.75 80 ASN A C 1
ATOM 609 O O . ASN A 1 80 ? -5.015 -7.140 10.933 1.00 93.75 80 ASN A O 1
ATOM 613 N N . ILE A 1 81 ? -5.663 -5.222 11.914 1.00 95.44 81 ILE A N 1
ATOM 614 C CA . ILE A 1 81 ? -6.733 -4.925 10.953 1.00 95.44 81 ILE A CA 1
ATOM 615 C C . ILE A 1 81 ? -6.156 -4.725 9.551 1.00 95.44 81 ILE A C 1
ATOM 617 O O . ILE A 1 81 ? -6.619 -5.361 8.607 1.00 95.44 81 ILE A O 1
ATOM 621 N N . MET A 1 82 ? -5.090 -3.937 9.403 1.00 94.50 82 MET A N 1
ATOM 622 C CA . MET A 1 82 ? -4.388 -3.757 8.125 1.00 94.50 82 MET A CA 1
ATOM 623 C C . MET A 1 82 ? -3.939 -5.094 7.510 1.00 94.50 82 MET A C 1
ATOM 625 O O . MET A 1 82 ? -3.996 -5.292 6.292 1.00 94.50 82 MET A O 1
ATOM 629 N N . ARG A 1 83 ? -3.505 -6.042 8.346 1.00 92.06 83 ARG A N 1
ATOM 630 C CA . ARG A 1 83 ? -2.969 -7.333 7.905 1.00 92.06 83 ARG A CA 1
ATOM 631 C C . ARG A 1 83 ? -4.029 -8.387 7.606 1.00 92.06 83 ARG A C 1
ATOM 633 O O . ARG A 1 83 ? -3.812 -9.202 6.707 1.00 92.06 83 ARG A O 1
ATOM 640 N N . TYR A 1 84 ? -5.124 -8.410 8.358 1.00 92.62 84 TYR A N 1
ATOM 641 C CA . TYR A 1 84 ? -6.108 -9.496 8.312 1.00 92.62 84 TYR A CA 1
ATOM 642 C C . TYR A 1 84 ? -7.508 -9.055 7.882 1.00 92.62 84 TYR A C 1
ATOM 644 O O . TYR A 1 84 ? -8.341 -9.914 7.606 1.00 92.62 84 TYR A O 1
ATOM 652 N N . GLY A 1 85 ? -7.775 -7.750 7.821 1.00 90.69 85 GLY A N 1
ATOM 653 C CA . GLY A 1 85 ? -9.077 -7.195 7.451 1.00 90.69 85 GLY A CA 1
ATOM 654 C C . GLY A 1 85 ? -10.164 -7.351 8.515 1.00 90.69 85 GLY A C 1
ATOM 655 O O . GLY A 1 85 ? -11.326 -7.095 8.222 1.00 90.69 85 GLY A O 1
ATOM 656 N N . ARG A 1 86 ? -9.816 -7.807 9.724 1.00 87.31 86 ARG A N 1
ATOM 657 C CA . ARG A 1 86 ? -10.756 -8.102 10.815 1.00 87.31 86 ARG A CA 1
ATOM 658 C C . ARG A 1 86 ? -10.104 -7.909 12.181 1.00 87.31 86 ARG A C 1
ATOM 660 O O . ARG A 1 86 ? -8.886 -8.056 12.291 1.00 87.31 86 ARG A O 1
ATOM 667 N N . SER A 1 87 ? -10.927 -7.638 13.185 1.00 88.25 87 SER A N 1
ATOM 668 C CA . SER A 1 87 ? -10.564 -7.538 14.599 1.00 88.25 87 SER A CA 1
ATOM 669 C C . SER A 1 87 ? -11.822 -7.708 15.467 1.00 88.25 87 SER A C 1
ATOM 671 O O . SER A 1 87 ? -12.927 -7.572 14.948 1.00 88.25 87 SER A O 1
ATOM 673 N N . ASP A 1 88 ? -11.635 -8.010 16.754 1.00 88.88 88 ASP A N 1
ATOM 674 C CA . ASP A 1 88 ? -12.694 -8.151 17.764 1.00 88.88 88 ASP A CA 1
ATOM 675 C C . ASP A 1 88 ? -12.914 -6.848 18.574 1.00 88.88 88 ASP A C 1
ATOM 677 O O . ASP A 1 88 ? -13.419 -6.884 19.698 1.00 88.88 88 ASP A O 1
ATOM 681 N N . ILE A 1 89 ? -12.496 -5.692 18.042 1.00 92.25 89 ILE A N 1
ATOM 682 C CA . ILE A 1 89 ? -12.782 -4.377 18.637 1.00 92.25 89 ILE A CA 1
ATOM 683 C C . ILE A 1 89 ? -14.235 -3.942 18.418 1.00 92.25 89 ILE A C 1
ATOM 685 O O . ILE A 1 89 ? -14.972 -4.528 17.632 1.00 92.25 89 ILE A O 1
ATOM 689 N N . ASP A 1 90 ? -14.616 -2.865 19.101 1.00 94.94 90 ASP A N 1
ATOM 690 C CA . ASP A 1 90 ? -15.901 -2.201 18.920 1.00 94.94 90 ASP A CA 1
ATOM 691 C C . ASP A 1 90 ? -16.145 -1.766 17.457 1.00 94.94 90 ASP A C 1
ATOM 693 O O . ASP A 1 90 ? -15.248 -1.251 16.776 1.00 94.94 90 ASP A O 1
ATOM 697 N N . ASP A 1 91 ? -17.376 -1.983 16.983 1.00 95.44 91 ASP A N 1
ATOM 698 C CA . ASP A 1 91 ? -17.777 -1.784 15.587 1.00 95.44 91 ASP A CA 1
ATOM 699 C C . ASP A 1 91 ? -17.617 -0.326 15.122 1.00 95.44 91 ASP A C 1
ATOM 701 O O . ASP A 1 91 ? -17.296 -0.089 13.952 1.00 95.44 91 ASP A O 1
ATOM 705 N N . GLU A 1 92 ? -17.801 0.661 16.011 1.00 96.81 92 GLU A N 1
ATOM 706 C CA . GLU A 1 92 ? -17.660 2.081 15.667 1.00 96.81 92 GLU A CA 1
ATOM 707 C C . GLU A 1 92 ? -16.197 2.416 15.355 1.00 96.81 92 GLU A C 1
ATOM 709 O O . GLU A 1 92 ? -15.899 3.075 14.353 1.00 96.81 92 GLU A O 1
ATOM 714 N N . TYR A 1 93 ? -15.266 1.889 16.156 1.00 97.19 93 TYR A N 1
ATOM 715 C CA . TYR A 1 93 ? -13.831 2.019 15.897 1.00 97.19 93 TYR A CA 1
ATOM 716 C C . TYR A 1 93 ? -13.422 1.263 14.633 1.00 97.19 93 TYR A C 1
ATOM 718 O O . TYR A 1 93 ? -12.696 1.808 13.797 1.00 97.19 93 TYR A O 1
ATOM 726 N N . PHE A 1 94 ? -13.905 0.030 14.452 1.00 97.00 94 PHE A N 1
ATOM 727 C CA . PHE A 1 94 ? -13.594 -0.761 13.261 1.00 97.00 94 PHE A CA 1
ATOM 728 C C . PHE A 1 94 ? -14.038 -0.058 11.973 1.00 97.00 94 PHE A C 1
ATOM 730 O O . PHE A 1 94 ? -13.287 -0.040 10.994 1.00 97.00 94 PHE A O 1
ATOM 737 N N . ALA A 1 95 ? -15.218 0.568 11.974 1.00 96.88 95 ALA A N 1
ATOM 738 C CA . ALA A 1 95 ? -15.729 1.314 10.830 1.00 96.88 95 ALA A CA 1
ATOM 739 C C . ALA A 1 95 ? -14.820 2.495 10.446 1.00 96.88 95 ALA A C 1
ATOM 741 O O . ALA A 1 95 ? -14.511 2.659 9.263 1.00 96.88 95 ALA A O 1
ATOM 742 N N . ILE A 1 96 ? -14.344 3.274 11.425 1.00 98.00 96 ILE A N 1
ATOM 743 C CA . ILE A 1 96 ? -13.417 4.395 11.191 1.00 98.00 96 ILE A CA 1
ATOM 744 C C . ILE A 1 96 ? -12.086 3.886 10.635 1.00 98.00 96 ILE A C 1
ATOM 746 O O . ILE A 1 96 ? -11.612 4.381 9.612 1.00 98.00 96 ILE A O 1
ATOM 750 N N . ILE A 1 97 ? -11.501 2.869 11.274 1.00 97.88 97 ILE A N 1
ATOM 751 C CA . ILE A 1 97 ? -10.219 2.287 10.857 1.00 97.88 97 ILE A CA 1
ATOM 752 C C . ILE A 1 97 ? -10.316 1.779 9.418 1.00 97.88 97 ILE A C 1
ATOM 754 O O . ILE A 1 97 ? -9.462 2.089 8.589 1.00 97.88 97 ILE A O 1
ATOM 758 N N . LYS A 1 98 ? -11.367 1.017 9.103 1.00 96.81 98 LYS A N 1
ATOM 759 C CA . LYS A 1 98 ? -11.586 0.471 7.763 1.00 96.81 98 LYS A CA 1
ATOM 760 C C . LYS A 1 98 ? -11.727 1.579 6.721 1.00 96.81 98 LYS A C 1
ATOM 762 O O . LYS A 1 98 ? -11.085 1.482 5.679 1.00 96.81 98 LYS A O 1
ATOM 767 N N . ALA A 1 99 ? -12.503 2.624 7.006 1.00 97.19 99 ALA A N 1
ATOM 768 C CA . ALA A 1 99 ? -12.697 3.742 6.085 1.00 97.19 99 ALA A CA 1
ATOM 769 C C . ALA A 1 99 ? -11.381 4.476 5.770 1.00 97.19 99 ALA A C 1
ATOM 771 O O . ALA A 1 99 ? -11.087 4.748 4.608 1.00 97.19 99 ALA A O 1
ATOM 772 N N . GLU A 1 100 ? -10.553 4.739 6.781 1.00 98.00 100 GLU A N 1
ATOM 773 C CA . GLU A 1 100 ? -9.253 5.397 6.595 1.00 98.00 100 GLU A CA 1
ATOM 774 C C . GLU A 1 100 ? -8.236 4.508 5.856 1.00 98.00 100 GLU A C 1
ATOM 776 O O . GLU A 1 100 ? -7.421 5.008 5.076 1.00 98.00 100 GLU A O 1
ATOM 781 N N . ILE A 1 101 ? -8.283 3.183 6.050 1.00 97.62 101 ILE A N 1
ATOM 782 C CA . ILE A 1 101 ? -7.463 2.241 5.271 1.00 97.62 101 ILE A CA 1
ATOM 783 C C . ILE A 1 101 ? -7.909 2.223 3.804 1.00 97.62 101 ILE A C 1
ATOM 785 O O . ILE A 1 101 ? -7.063 2.262 2.909 1.00 97.62 101 ILE A O 1
ATOM 789 N N . GLU A 1 102 ? -9.216 2.166 3.542 1.00 96.81 102 GLU A N 1
ATOM 790 C CA . GLU A 1 102 ? -9.769 2.187 2.182 1.00 96.81 102 GLU A CA 1
ATOM 791 C C . GLU A 1 102 ? -9.412 3.495 1.461 1.00 96.81 102 GLU A C 1
ATOM 793 O O . GLU A 1 102 ? -8.926 3.458 0.331 1.00 96.81 102 GLU A O 1
ATOM 798 N N . ASP A 1 103 ? -9.517 4.639 2.141 1.00 96.50 103 ASP A N 1
ATOM 799 C CA . ASP A 1 103 ? -9.091 5.935 1.606 1.00 96.50 103 ASP A CA 1
ATOM 800 C C . ASP A 1 103 ? -7.573 5.990 1.332 1.00 96.50 103 ASP A C 1
ATOM 802 O O . ASP A 1 103 ? -7.143 6.497 0.291 1.00 96.50 103 ASP A O 1
ATOM 806 N N . PHE A 1 104 ? -6.736 5.418 2.205 1.00 96.56 104 PHE A N 1
ATOM 807 C CA . PHE A 1 104 ? -5.296 5.287 1.950 1.00 96.56 104 PHE A CA 1
ATOM 808 C C . PHE A 1 104 ? -5.006 4.466 0.683 1.00 96.56 104 PHE A C 1
ATOM 810 O O . PHE A 1 104 ? -4.174 4.863 -0.141 1.00 96.56 104 PHE A O 1
ATOM 817 N N . VAL A 1 105 ? -5.702 3.343 0.505 1.00 96.06 105 VAL A N 1
ATOM 818 C CA . VAL A 1 105 ? -5.551 2.465 -0.661 1.00 96.06 105 VAL A CA 1
ATOM 819 C C . VAL A 1 105 ? -6.007 3.162 -1.944 1.00 96.06 105 VAL A C 1
ATOM 821 O O . VAL A 1 105 ? -5.282 3.144 -2.946 1.00 96.06 105 VAL A O 1
ATOM 824 N N . ASP A 1 106 ? -7.150 3.842 -1.908 1.00 95.19 106 ASP A N 1
ATOM 825 C CA . ASP A 1 106 ? -7.662 4.616 -3.038 1.00 95.19 106 ASP A CA 1
ATOM 826 C C . ASP A 1 106 ? -6.709 5.753 -3.413 1.00 95.19 106 ASP A C 1
ATOM 828 O O . ASP A 1 106 ? -6.412 5.946 -4.594 1.00 95.19 106 ASP A O 1
ATOM 832 N N . LYS A 1 107 ? -6.133 6.459 -2.432 1.00 94.12 107 LYS A N 1
ATOM 833 C CA . LYS A 1 107 ? -5.085 7.465 -2.672 1.00 94.12 107 LYS A CA 1
ATOM 834 C C . LYS A 1 107 ? -3.863 6.861 -3.365 1.00 94.12 107 LYS A C 1
ATOM 836 O O . LYS A 1 107 ? -3.348 7.479 -4.294 1.00 94.12 107 LYS A O 1
ATOM 841 N N . GLY A 1 108 ? -3.441 5.652 -2.992 1.00 94.12 108 GLY A N 1
ATOM 842 C CA . GLY A 1 108 ? -2.369 4.928 -3.684 1.00 94.12 108 GLY A CA 1
ATOM 843 C C . GLY A 1 108 ? -2.683 4.684 -5.166 1.00 94.12 108 GLY A C 1
ATOM 844 O O . GLY A 1 108 ? -1.871 4.997 -6.040 1.00 94.12 108 GLY A O 1
ATOM 845 N N . TYR A 1 109 ? -3.887 4.196 -5.475 1.00 95.06 109 TYR A N 1
ATOM 846 C CA . TYR A 1 109 ? -4.340 4.012 -6.860 1.00 95.06 109 TYR A CA 1
ATOM 847 C C . TYR A 1 109 ? -4.490 5.333 -7.624 1.00 95.06 109 TYR A C 1
ATOM 849 O O . TYR A 1 109 ? -4.176 5.395 -8.817 1.00 95.06 109 TYR A O 1
ATOM 857 N N . ASN A 1 110 ? -4.951 6.391 -6.958 1.00 94.44 110 ASN A N 1
ATOM 858 C CA . ASN A 1 110 ? -5.075 7.727 -7.537 1.00 94.44 110 ASN A CA 1
ATOM 859 C C . ASN A 1 110 ? -3.709 8.263 -7.946 1.00 94.44 110 ASN A C 1
ATOM 861 O O . ASN A 1 110 ? -3.557 8.682 -9.089 1.00 94.44 110 ASN A O 1
ATOM 865 N N . SER A 1 111 ? -2.704 8.146 -7.078 1.00 93.56 111 SER A N 1
ATOM 866 C CA . SER A 1 111 ? -1.344 8.577 -7.394 1.00 93.56 111 SER A CA 1
ATOM 867 C C . SER A 1 111 ? -0.778 7.849 -8.613 1.00 93.56 111 SER A C 1
ATOM 869 O O . SER A 1 111 ? -0.236 8.486 -9.508 1.00 93.56 111 SER A O 1
ATOM 871 N N . ILE A 1 112 ? -0.985 6.533 -8.734 1.00 94.38 112 ILE A N 1
ATOM 872 C CA . ILE A 1 112 ? -0.568 5.780 -9.932 1.00 94.38 112 ILE A CA 1
ATOM 873 C C . ILE A 1 112 ? -1.200 6.368 -11.210 1.00 94.38 112 ILE A C 1
ATOM 875 O O . ILE A 1 112 ? -0.521 6.510 -12.230 1.00 94.38 112 ILE A O 1
ATOM 879 N N . ARG A 1 113 ? -2.483 6.751 -11.160 1.00 94.25 113 ARG A N 1
ATOM 880 C CA . ARG A 1 113 ? -3.181 7.390 -12.289 1.00 94.25 113 ARG A CA 1
ATOM 881 C C . ARG A 1 113 ? -2.688 8.808 -12.564 1.00 94.25 113 ARG A C 1
ATOM 883 O O . ARG A 1 113 ? -2.563 9.175 -13.729 1.00 94.25 113 ARG A O 1
ATOM 890 N N . GLU A 1 114 ? -2.407 9.585 -11.523 1.00 93.62 114 GLU A N 1
ATOM 891 C CA . GLU A 1 114 ? -1.869 10.949 -11.620 1.00 93.62 114 GLU A CA 1
ATOM 892 C C . GLU A 1 114 ? -0.498 10.968 -12.305 1.00 93.62 114 GLU A C 1
ATOM 894 O O . GLU A 1 114 ? -0.238 11.852 -13.117 1.00 93.62 114 GLU A O 1
ATOM 899 N N . PHE A 1 115 ? 0.330 9.942 -12.086 1.00 91.25 115 PHE A N 1
ATOM 900 C CA . PHE A 1 115 ? 1.593 9.746 -12.811 1.00 91.25 115 PHE A CA 1
ATOM 901 C C . PHE A 1 115 ? 1.422 9.117 -14.206 1.00 91.25 115 PHE A C 1
ATOM 903 O O . PHE A 1 115 ? 2.393 8.708 -14.836 1.00 91.25 115 PHE A O 1
ATOM 910 N N . GLY A 1 116 ? 0.190 9.037 -14.719 1.00 92.00 116 GLY A N 1
ATOM 911 C CA . GLY A 1 116 ? -0.098 8.642 -16.098 1.00 92.00 116 GLY A CA 1
ATOM 912 C C . GLY A 1 116 ? -0.151 7.133 -16.350 1.00 92.00 116 GLY A C 1
ATOM 913 O O . GLY A 1 116 ? -0.209 6.709 -17.508 1.00 92.00 116 GLY A O 1
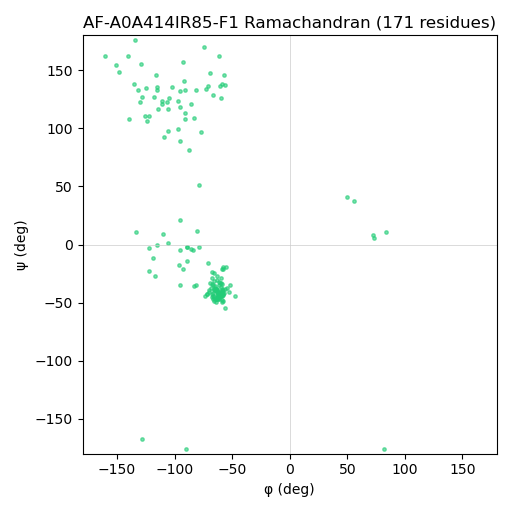ATOM 914 N N . TYR A 1 117 ? -0.160 6.297 -15.307 1.00 93.25 117 TYR A N 1
ATOM 915 C CA . TYR A 1 117 ? -0.275 4.846 -15.459 1.00 93.25 117 TYR A CA 1
ATOM 916 C C . TYR A 1 117 ? -1.737 4.394 -15.429 1.00 93.25 117 TYR A C 1
ATOM 918 O O . TYR A 1 117 ? -2.527 4.755 -14.557 1.00 93.25 117 TYR A O 1
ATOM 926 N N . ASN A 1 118 ? -2.112 3.547 -16.387 1.00 92.00 118 ASN A N 1
ATOM 927 C CA . ASN A 1 118 ? -3.468 3.027 -16.490 1.00 92.00 118 ASN A CA 1
ATOM 928 C C . ASN A 1 118 ? -3.591 1.709 -15.713 1.00 92.00 118 ASN A C 1
ATOM 930 O O . ASN A 1 118 ? -3.056 0.681 -16.127 1.00 92.00 118 ASN A O 1
ATOM 934 N N . LEU A 1 119 ? -4.368 1.728 -14.6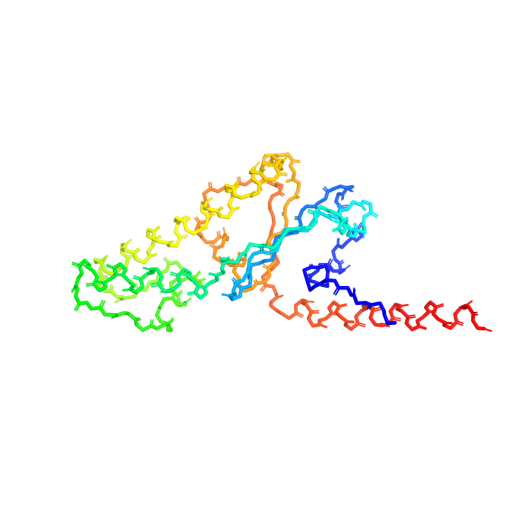28 1.00 91.75 119 LEU A N 1
ATOM 935 C CA . LEU A 1 119 ? -4.578 0.583 -13.731 1.00 91.75 119 LEU A CA 1
ATOM 936 C C . LEU A 1 119 ? -5.144 -0.674 -14.411 1.00 91.75 119 LEU A C 1
ATOM 938 O O . LEU A 1 119 ? -5.025 -1.758 -13.851 1.00 91.75 119 LEU A O 1
ATOM 942 N N . LYS A 1 120 ? -5.754 -0.565 -15.599 1.00 89.88 120 LYS A N 1
ATOM 943 C CA . LYS A 1 120 ? -6.316 -1.709 -16.341 1.00 89.88 120 LYS A CA 1
ATOM 944 C C . LYS A 1 120 ? -5.345 -2.333 -17.341 1.00 89.88 120 LYS A C 1
ATOM 946 O O . LYS A 1 120 ? -5.568 -3.460 -17.773 1.00 89.88 120 LYS A O 1
ATOM 951 N N . THR A 1 121 ? -4.319 -1.599 -17.768 1.00 89.75 121 THR A N 1
ATOM 952 C CA . THR A 1 121 ? -3.432 -2.031 -18.864 1.00 89.75 121 THR A CA 1
ATOM 953 C C . THR A 1 121 ? -1.969 -2.103 -18.461 1.00 89.75 121 THR A C 1
ATOM 955 O O . THR A 1 121 ? -1.196 -2.802 -19.108 1.00 89.75 121 THR A O 1
ATOM 958 N N . THR A 1 122 ? -1.567 -1.377 -17.421 1.00 92.75 122 THR A N 1
ATOM 959 C CA . THR A 1 122 ? -0.201 -1.380 -16.905 1.00 92.75 122 THR A CA 1
ATOM 960 C C . THR A 1 122 ? -0.041 -2.540 -15.923 1.00 92.75 122 THR A C 1
ATOM 962 O O . THR A 1 122 ? -0.767 -2.580 -14.933 1.00 92.75 122 THR A O 1
ATOM 965 N N . PRO A 1 123 ? 0.885 -3.488 -16.150 1.00 94.81 123 PRO A N 1
ATOM 966 C CA . PRO A 1 123 ? 1.248 -4.472 -15.136 1.00 94.81 123 PRO A CA 1
ATOM 967 C C . PRO A 1 123 ? 1.793 -3.768 -13.890 1.00 94.81 123 PRO A C 1
ATOM 969 O O . PRO A 1 123 ? 2.710 -2.957 -14.012 1.00 94.81 123 PRO A O 1
ATOM 972 N N . ILE A 1 124 ? 1.231 -4.056 -12.717 1.00 95.12 124 ILE A N 1
ATOM 973 C CA . ILE A 1 124 ? 1.599 -3.431 -11.441 1.00 95.12 124 ILE A CA 1
ATOM 974 C C . ILE A 1 124 ? 1.966 -4.524 -10.437 1.00 95.12 124 ILE A C 1
ATOM 976 O O . ILE A 1 124 ? 1.268 -5.532 -10.300 1.00 95.12 124 ILE A O 1
ATOM 980 N N . VAL A 1 125 ? 3.065 -4.316 -9.722 1.00 94.31 125 VAL A N 1
ATOM 981 C CA . VAL A 1 125 ? 3.524 -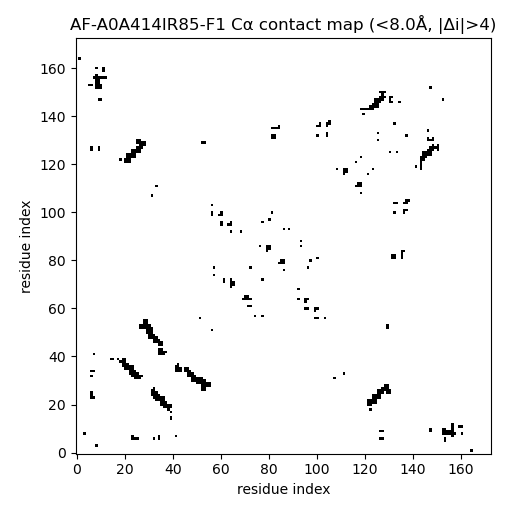5.181 -8.638 1.00 94.31 125 VAL A CA 1
ATOM 982 C C . VAL A 1 125 ? 3.632 -4.344 -7.372 1.00 94.31 125 VAL A C 1
ATOM 984 O O . VAL A 1 125 ? 4.523 -3.504 -7.262 1.00 94.31 125 VAL A O 1
ATOM 987 N N . PHE A 1 126 ? 2.748 -4.585 -6.410 1.00 94.38 126 PHE A N 1
ATOM 988 C CA . PHE A 1 126 ? 2.863 -3.997 -5.079 1.00 94.38 126 PHE A CA 1
ATOM 989 C C . PHE A 1 126 ? 3.856 -4.789 -4.233 1.00 94.38 126 PHE A C 1
ATOM 991 O O . PHE A 1 126 ? 3.788 -6.020 -4.184 1.00 94.38 126 PHE A O 1
ATOM 998 N N . VAL A 1 127 ? 4.763 -4.093 -3.556 1.00 92.62 127 VAL A N 1
ATOM 999 C CA . VAL A 1 127 ? 5.788 -4.674 -2.679 1.00 92.62 127 VAL A CA 1
ATOM 1000 C C . VAL A 1 127 ? 5.865 -3.908 -1.352 1.00 92.62 127 VAL A C 1
ATOM 1002 O O . VAL A 1 127 ? 5.144 -2.931 -1.145 1.00 92.62 127 VAL A O 1
ATOM 1005 N N . GLY A 1 128 ? 6.704 -4.385 -0.432 1.00 87.31 128 GLY A N 1
ATOM 1006 C CA . GLY A 1 128 ? 6.880 -3.766 0.880 1.00 87.31 128 GLY A CA 1
ATOM 1007 C C . GLY A 1 128 ? 5.814 -4.167 1.901 1.00 87.31 128 GLY A C 1
ATOM 1008 O O . GLY A 1 128 ? 4.957 -5.021 1.656 1.00 87.31 128 GLY A O 1
ATOM 1009 N N . GLY A 1 129 ? 5.885 -3.559 3.087 1.00 83.94 129 GLY A N 1
ATOM 1010 C CA . GLY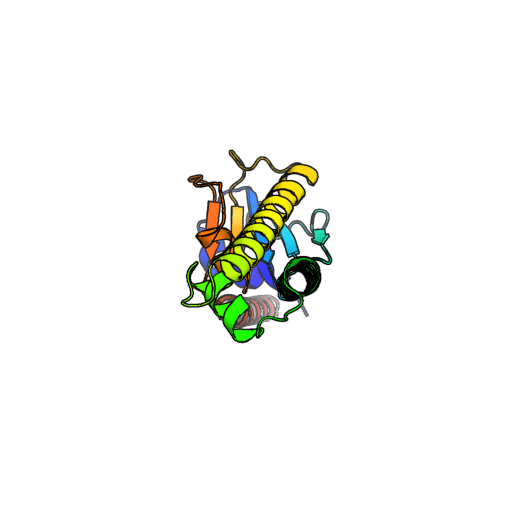 A 1 129 ? 4.990 -3.872 4.206 1.00 83.94 129 GLY A CA 1
ATOM 1011 C C . GLY A 1 129 ? 3.522 -3.554 3.911 1.00 83.94 129 GLY A C 1
ATOM 1012 O O . GLY A 1 129 ? 2.636 -4.262 4.382 1.00 83.94 129 GLY A O 1
ATOM 1013 N N . GLY A 1 130 ? 3.257 -2.539 3.085 1.00 91.12 130 GLY A N 1
ATOM 1014 C CA . GLY A 1 130 ? 1.904 -2.123 2.720 1.00 91.12 130 GLY A CA 1
ATOM 1015 C C . GLY A 1 130 ? 1.276 -2.902 1.565 1.00 91.12 130 GLY A C 1
ATOM 1016 O O . GLY A 1 130 ? 0.089 -2.725 1.300 1.00 91.12 130 GLY A O 1
ATOM 1017 N N . ALA A 1 131 ? 2.004 -3.813 0.908 1.00 93.50 131 ALA A N 1
ATOM 1018 C CA . ALA A 1 131 ? 1.435 -4.634 -0.165 1.00 93.50 131 ALA A CA 1
ATOM 1019 C C . ALA A 1 131 ? 0.256 -5.499 0.316 1.00 93.50 131 ALA A C 1
ATOM 1021 O O . ALA A 1 131 ? -0.694 -5.721 -0.434 1.00 93.50 131 ALA A O 1
ATOM 1022 N N . VAL A 1 132 ? 0.290 -5.964 1.572 1.00 93.12 132 VAL A N 1
ATOM 1023 C CA . VAL A 1 132 ? -0.823 -6.724 2.166 1.00 93.12 132 VAL A CA 1
ATOM 1024 C C . VAL A 1 132 ? -2.069 -5.857 2.350 1.00 93.12 132 VAL A C 1
ATOM 1026 O O . VAL A 1 132 ? -3.176 -6.334 2.122 1.00 93.12 132 VAL A O 1
ATOM 1029 N N . VAL A 1 133 ? -1.890 -4.572 2.667 1.00 95.25 133 VAL A N 1
ATOM 1030 C CA . VAL A 1 133 ? -2.989 -3.613 2.833 1.00 95.25 133 VAL A CA 1
ATOM 1031 C C . VAL A 1 133 ? -3.679 -3.380 1.492 1.00 95.25 133 VAL A C 1
ATOM 1033 O O . VAL A 1 133 ? -4.892 -3.541 1.391 1.00 95.25 133 VAL A O 1
ATOM 1036 N N . MET A 1 134 ? -2.902 -3.144 0.429 1.00 95.38 134 MET A N 1
ATOM 1037 C CA . MET A 1 134 ? -3.443 -3.009 -0.932 1.00 95.38 134 MET A CA 1
ATOM 1038 C C . MET A 1 134 ? -4.165 -4.266 -1.412 1.00 95.38 134 MET A C 1
ATOM 1040 O O . MET A 1 134 ? -5.108 -4.168 -2.193 1.00 95.38 134 MET A O 1
ATOM 1044 N N . LYS A 1 135 ? -3.710 -5.449 -0.988 1.00 93.94 135 LYS A N 1
ATOM 1045 C CA . LYS A 1 135 ? -4.346 -6.721 -1.338 1.00 93.94 135 LYS A CA 1
ATOM 1046 C C . LYS A 1 135 ? -5.677 -6.914 -0.613 1.00 93.94 135 LYS A C 1
ATOM 1048 O O . LYS A 1 135 ? -6.621 -7.410 -1.214 1.00 93.94 135 LYS A O 1
ATOM 1053 N N . ASN A 1 136 ? -5.730 -6.576 0.671 1.00 93.38 136 ASN A N 1
ATOM 1054 C CA . ASN A 1 136 ? -6.894 -6.844 1.511 1.00 93.38 136 ASN A CA 1
ATOM 1055 C C . ASN A 1 136 ? -8.007 -5.807 1.334 1.00 93.38 136 ASN A C 1
ATOM 1057 O O . ASN A 1 136 ? -9.177 -6.162 1.425 1.00 93.38 136 ASN A O 1
ATOM 1061 N N . PHE A 1 137 ? -7.641 -4.547 1.095 1.00 94.94 137 PHE A N 1
ATOM 1062 C CA . PHE A 1 137 ? -8.572 -3.415 1.047 1.00 94.94 137 PHE A CA 1
ATOM 1063 C C . PHE A 1 137 ? -8.654 -2.767 -0.342 1.00 94.94 137 PHE A C 1
ATOM 1065 O O . PHE A 1 137 ? -9.401 -1.817 -0.549 1.00 94.94 137 PHE A O 1
ATOM 1072 N N . GLY A 1 138 ? -7.897 -3.274 -1.319 1.00 90.31 138 GLY A N 1
ATOM 1073 C CA . GLY A 1 138 ? -7.976 -2.819 -2.701 1.00 90.31 138 GLY A CA 1
ATOM 1074 C C . GLY A 1 138 ? -9.307 -3.161 -3.351 1.00 90.31 138 GLY A C 1
ATOM 1075 O O . GLY A 1 138 ? -9.702 -4.320 -3.411 1.00 90.31 138 GLY A O 1
ATOM 1076 N N . SER A 1 139 ? -9.946 -2.155 -3.941 1.00 81.25 139 SER A N 1
ATOM 1077 C CA . SER A 1 139 ? -11.169 -2.296 -4.741 1.00 81.25 139 SER A CA 1
ATOM 1078 C C . SER A 1 139 ? -10.916 -2.803 -6.174 1.00 81.25 139 SER A C 1
ATOM 1080 O O . SER A 1 139 ? -11.853 -3.018 -6.946 1.00 81.25 139 SER A O 1
ATOM 1082 N N . HIS A 1 140 ? -9.650 -3.012 -6.549 1.00 75.50 140 HIS A N 1
ATOM 1083 C CA . HIS A 1 140 ? -9.229 -3.379 -7.899 1.00 75.50 140 HIS A CA 1
ATOM 1084 C C . HIS A 1 140 ? -8.743 -4.832 -7.983 1.00 75.50 140 HIS A C 1
ATOM 1086 O O . HIS A 1 140 ? -7.554 -5.107 -7.835 1.00 75.50 140 HIS A O 1
ATOM 1092 N N . ASP A 1 141 ? -9.649 -5.753 -8.319 1.00 69.69 141 ASP A N 1
ATOM 1093 C CA . ASP A 1 141 ? -9.288 -7.118 -8.721 1.00 69.69 141 ASP A CA 1
ATOM 1094 C C . ASP A 1 141 ? -9.020 -7.168 -10.234 1.00 69.69 141 ASP A C 1
ATOM 1096 O O . ASP A 1 141 ? -9.895 -7.454 -11.058 1.00 69.69 141 ASP A O 1
ATOM 1100 N N . ALA A 1 142 ? -7.806 -6.771 -10.623 1.00 79.94 142 ALA A N 1
ATOM 1101 C CA . ALA A 1 142 ? -7.382 -6.731 -12.016 1.00 79.94 142 ALA A CA 1
ATOM 1102 C C . ALA A 1 142 ? -6.247 -7.730 -12.265 1.00 79.94 142 ALA A C 1
ATOM 1104 O O . ALA A 1 142 ? -5.252 -7.756 -11.547 1.00 79.94 142 ALA A O 1
ATOM 1105 N N . LYS A 1 143 ? -6.355 -8.521 -13.343 1.00 84.19 143 LYS A N 1
ATOM 1106 C CA . LYS A 1 143 ? -5.379 -9.576 -13.698 1.00 84.19 143 LYS A CA 1
ATOM 1107 C C . LYS A 1 143 ? -3.943 -9.070 -13.891 1.00 84.19 143 LYS A C 1
ATOM 1109 O O . LYS A 1 143 ? -3.006 -9.861 -13.869 1.00 84.19 143 LYS A O 1
ATOM 1114 N N . ASN A 1 144 ? -3.776 -7.776 -14.148 1.00 89.00 144 ASN A N 1
ATOM 1115 C CA . ASN A 1 144 ? -2.493 -7.104 -14.330 1.00 89.00 144 ASN A CA 1
ATOM 1116 C C . ASN A 1 144 ? -1.893 -6.571 -13.016 1.00 89.00 144 ASN A C 1
ATOM 1118 O O . ASN A 1 144 ? -0.796 -6.021 -13.057 1.00 89.00 144 ASN A O 1
ATOM 1122 N N . ILE A 1 145 ? -2.572 -6.720 -11.877 1.00 93.06 145 ILE A N 1
ATOM 1123 C CA . ILE A 1 145 ? -2.069 -6.343 -10.553 1.00 93.06 145 ILE A CA 1
ATOM 1124 C C . ILE A 1 145 ? -1.614 -7.604 -9.815 1.00 93.06 145 ILE A C 1
ATOM 1126 O O . ILE A 1 145 ? -2.283 -8.634 -9.814 1.00 93.06 145 ILE A O 1
ATOM 1130 N N . SER A 1 146 ? -0.451 -7.526 -9.179 1.00 92.88 146 SER A N 1
ATOM 1131 C CA . SER A 1 146 ? 0.105 -8.604 -8.364 1.00 92.88 146 SER A CA 1
ATOM 1132 C C . SER A 1 146 ? 0.768 -8.057 -7.104 1.00 92.88 146 SER A C 1
ATOM 1134 O O . SER A 1 146 ? 1.093 -6.873 -7.017 1.00 92.88 146 SER A O 1
ATOM 1136 N N . TYR A 1 147 ? 0.976 -8.930 -6.119 1.00 91.81 147 TYR A N 1
ATOM 1137 C CA . TYR A 1 147 ? 1.483 -8.556 -4.800 1.00 91.81 147 TYR A CA 1
ATOM 1138 C C . TYR A 1 147 ? 2.682 -9.429 -4.430 1.00 91.81 147 TYR A C 1
ATOM 1140 O O . TYR A 1 147 ? 2.591 -10.660 -4.451 1.00 91.81 147 TYR A O 1
ATOM 1148 N N . ASN A 1 148 ? 3.803 -8.810 -4.060 1.00 89.19 148 ASN A N 1
ATOM 1149 C CA . ASN A 1 148 ? 4.901 -9.490 -3.388 1.00 89.19 148 ASN A CA 1
ATOM 1150 C C . ASN A 1 148 ? 4.803 -9.268 -1.877 1.00 89.19 148 ASN A C 1
ATOM 1152 O O . ASN A 1 148 ? 5.199 -8.226 -1.367 1.00 89.19 148 ASN A O 1
ATOM 1156 N N . LEU A 1 149 ? 4.270 -10.266 -1.173 1.00 85.06 149 LEU A N 1
ATOM 1157 C CA . LEU A 1 149 ? 4.059 -10.206 0.276 1.00 85.06 149 LEU A CA 1
ATOM 1158 C C . LEU A 1 149 ? 5.264 -10.708 1.087 1.00 85.06 149 LEU A C 1
ATOM 1160 O O . LEU A 1 149 ? 5.219 -10.705 2.317 1.00 85.06 149 LEU A O 1
ATOM 1164 N N . ASP A 1 150 ? 6.327 -11.181 0.428 1.00 77.00 150 ASP A N 1
ATOM 1165 C CA . ASP A 1 150 ? 7.539 -11.594 1.129 1.00 77.00 150 ASP A CA 1
ATOM 1166 C C . ASP A 1 150 ? 8.328 -10.351 1.547 1.00 77.00 150 ASP A C 1
ATOM 1168 O O . ASP A 1 150 ? 9.105 -9.791 0.780 1.00 77.00 150 ASP A O 1
ATOM 1172 N N . VAL A 1 151 ? 8.147 -9.930 2.799 1.00 65.31 151 VAL A N 1
ATOM 1173 C CA . VAL A 1 151 ? 8.856 -8.782 3.390 1.00 65.31 151 VAL A CA 1
ATOM 1174 C C . VAL A 1 151 ? 10.383 -8.984 3.369 1.00 65.31 151 VAL A C 1
ATOM 1176 O O . VAL A 1 151 ? 11.144 -8.020 3.413 1.00 65.31 151 VAL A O 1
ATOM 1179 N N . LYS A 1 152 ? 10.867 -10.233 3.254 1.00 68.94 152 LYS A N 1
ATOM 1180 C CA . LYS A 1 152 ? 12.298 -10.552 3.115 1.00 68.94 152 LYS A CA 1
ATOM 1181 C C . LYS A 1 152 ? 12.786 -10.506 1.664 1.00 68.94 152 LYS A C 1
ATOM 1183 O O . LYS A 1 152 ? 13.989 -10.668 1.449 1.00 68.94 152 LYS A O 1
ATOM 1188 N N . ALA A 1 153 ? 11.911 -10.279 0.682 1.00 69.25 153 ALA A N 1
ATOM 1189 C CA . ALA A 1 153 ? 12.288 -10.204 -0.728 1.00 69.25 153 ALA A CA 1
ATOM 1190 C C . ALA A 1 153 ? 13.343 -9.119 -0.975 1.00 69.25 153 ALA A C 1
ATOM 1192 O O . ALA A 1 153 ? 14.309 -9.382 -1.681 1.00 69.25 153 ALA A O 1
ATOM 1193 N N . ASN A 1 154 ? 13.239 -7.963 -0.307 1.00 64.94 154 ASN A N 1
ATOM 1194 C CA . ASN A 1 154 ? 14.230 -6.884 -0.410 1.00 64.94 154 ASN A CA 1
ATOM 1195 C C . ASN A 1 154 ? 15.629 -7.361 0.008 1.00 64.94 154 ASN A C 1
ATOM 1197 O O . ASN A 1 154 ? 16.596 -7.185 -0.731 1.00 64.94 154 ASN A O 1
ATOM 1201 N N . ALA A 1 155 ? 15.741 -8.021 1.167 1.00 66.25 155 ALA A N 1
ATOM 1202 C CA . ALA A 1 155 ? 17.017 -8.523 1.679 1.00 66.25 155 ALA A CA 1
ATOM 1203 C C . ALA A 1 155 ? 17.636 -9.586 0.753 1.00 66.25 155 ALA A C 1
ATOM 1205 O O . ALA A 1 155 ? 18.826 -9.519 0.445 1.00 66.25 155 ALA A O 1
ATOM 1206 N N . ARG A 1 156 ? 16.823 -10.528 0.255 1.00 69.50 156 ARG A N 1
ATOM 1207 C CA . ARG A 1 156 ? 17.275 -11.546 -0.712 1.00 69.50 156 ARG A CA 1
ATOM 1208 C C . ARG A 1 156 ? 17.676 -10.927 -2.053 1.00 69.50 156 ARG A C 1
ATOM 1210 O O . ARG A 1 156 ? 18.666 -11.338 -2.651 1.00 69.50 156 ARG A O 1
ATOM 1217 N N . GLY A 1 157 ? 16.938 -9.922 -2.513 1.00 67.62 157 GLY A N 1
ATOM 1218 C CA . GLY A 1 157 ? 17.238 -9.191 -3.738 1.00 67.62 157 GLY A CA 1
ATOM 1219 C C . GLY A 1 157 ? 18.581 -8.477 -3.679 1.00 67.62 157 GLY A C 1
ATOM 1220 O O . GLY A 1 157 ? 19.364 -8.559 -4.624 1.00 67.62 157 GLY A O 1
ATOM 1221 N N . TYR A 1 158 ? 18.900 -7.843 -2.549 1.00 66.50 158 TYR A N 1
ATOM 1222 C CA . TYR A 1 158 ? 20.204 -7.211 -2.351 1.00 66.50 158 TYR A CA 1
ATOM 1223 C C . TYR A 1 158 ? 21.364 -8.210 -2.403 1.00 66.50 158 TYR A C 1
ATOM 1225 O O . TYR A 1 158 ? 22.380 -7.925 -3.038 1.00 66.50 158 TYR A O 1
ATOM 1233 N N . GLU A 1 159 ? 21.211 -9.398 -1.815 1.00 70.25 159 GLU A N 1
ATOM 1234 C CA . GLU A 1 159 ? 22.211 -10.470 -1.904 1.00 70.25 159 GLU A CA 1
ATOM 1235 C C . GLU A 1 159 ? 22.442 -10.922 -3.358 1.00 70.25 159 GLU A C 1
ATOM 1237 O O . GLU A 1 159 ? 23.586 -11.077 -3.807 1.00 70.25 159 GLU A O 1
ATOM 1242 N N . GLN A 1 160 ? 21.363 -11.073 -4.131 1.00 70.50 160 GLN A N 1
ATOM 1243 C CA . GLN A 1 160 ? 21.439 -11.435 -5.547 1.00 70.50 160 GLN A CA 1
ATOM 1244 C C . GLN A 1 160 ? 22.124 -10.346 -6.380 1.00 70.50 160 GLN A C 1
ATOM 1246 O O . GLN A 1 160 ? 23.035 -10.649 -7.155 1.00 70.50 160 GLN A O 1
ATOM 1251 N N . LEU A 1 161 ? 21.746 -9.080 -6.186 1.00 74.19 161 LEU A N 1
ATOM 1252 C CA . LEU A 1 161 ? 22.337 -7.940 -6.892 1.00 74.19 161 LEU A CA 1
ATOM 1253 C C . LEU A 1 161 ? 23.825 -7.772 -6.559 1.00 74.19 161 LEU A C 1
ATOM 1255 O O . LEU A 1 161 ? 24.634 -7.554 -7.463 1.00 74.19 161 LEU A O 1
ATOM 1259 N N . ALA A 1 162 ? 24.212 -7.950 -5.293 1.00 68.62 162 ALA A N 1
ATOM 1260 C CA . ALA A 1 162 ? 25.612 -7.934 -4.876 1.00 68.62 162 ALA A CA 1
ATOM 1261 C C . ALA A 1 162 ? 26.411 -9.071 -5.536 1.00 68.62 162 ALA A C 1
ATOM 1263 O O . ALA A 1 162 ? 27.491 -8.841 -6.086 1.00 68.62 162 ALA A O 1
ATOM 1264 N N . THR A 1 163 ? 25.855 -10.286 -5.569 1.00 72.38 163 THR A N 1
ATOM 1265 C CA . THR A 1 163 ? 26.474 -11.447 -6.231 1.00 72.38 163 THR A CA 1
ATOM 1266 C C . THR A 1 163 ? 26.649 -11.211 -7.734 1.00 72.38 163 THR A C 1
ATOM 1268 O O . THR A 1 163 ? 27.697 -11.533 -8.301 1.00 72.38 163 THR A O 1
ATOM 1271 N N . MET A 1 164 ? 25.648 -10.626 -8.399 1.00 68.12 164 MET A N 1
ATOM 1272 C CA . MET A 1 164 ? 25.730 -10.259 -9.815 1.00 68.12 164 MET A CA 1
ATOM 1273 C C . MET A 1 164 ? 26.811 -9.202 -10.059 1.00 68.12 164 MET A C 1
ATOM 1275 O O . MET A 1 164 ? 27.639 -9.388 -10.948 1.00 68.12 164 MET A O 1
ATOM 1279 N N . GLY A 1 165 ? 26.867 -8.148 -9.240 1.00 63.69 165 GLY A N 1
ATOM 1280 C CA . GLY A 1 165 ? 27.901 -7.112 -9.324 1.00 63.69 165 GLY A CA 1
ATOM 1281 C C . GLY A 1 165 ? 29.324 -7.668 -9.190 1.00 63.69 165 GLY A C 1
ATOM 1282 O O . GLY A 1 165 ? 30.197 -7.328 -9.989 1.00 63.69 165 GLY A O 1
ATOM 1283 N N . LEU A 1 166 ? 29.550 -8.589 -8.246 1.00 63.53 166 LEU A N 1
ATOM 1284 C CA . LEU A 1 166 ? 30.849 -9.248 -8.046 1.00 63.53 166 LEU A CA 1
ATOM 1285 C C . LEU A 1 166 ? 31.254 -10.146 -9.229 1.00 63.53 166 LEU A C 1
ATOM 1287 O O . LEU A 1 166 ? 32.428 -10.184 -9.605 1.00 63.53 166 LEU A O 1
ATOM 1291 N N . LYS A 1 167 ? 30.302 -10.860 -9.845 1.00 60.44 167 LYS A N 1
ATOM 1292 C CA . LYS A 1 167 ? 30.559 -11.702 -11.031 1.00 60.44 167 LYS A CA 1
ATOM 1293 C C . LYS A 1 167 ? 30.901 -10.875 -12.272 1.00 60.44 167 LYS A C 1
ATOM 1295 O O . LYS A 1 167 ? 31.767 -11.282 -13.043 1.00 60.44 167 LYS A O 1
ATOM 1300 N N . SER A 1 168 ? 30.256 -9.725 -12.452 1.00 56.53 168 SER A N 1
ATOM 1301 C CA . SER A 1 168 ? 30.541 -8.787 -13.545 1.00 56.53 168 SER A CA 1
ATOM 1302 C C . SER A 1 168 ? 31.929 -8.158 -13.408 1.00 56.53 168 SER A C 1
ATOM 1304 O O . SER A 1 168 ? 32.661 -8.081 -14.390 1.00 56.53 168 SER A O 1
ATOM 1306 N N . ALA A 1 169 ? 32.325 -7.784 -12.186 1.00 54.75 169 ALA A N 1
ATOM 1307 C CA . ALA A 1 169 ? 33.642 -7.211 -11.905 1.00 54.75 169 ALA A CA 1
ATOM 1308 C C . ALA A 1 169 ? 34.793 -8.193 -12.195 1.00 54.75 169 ALA A C 1
ATOM 1310 O O . ALA A 1 169 ? 35.797 -7.793 -12.770 1.00 54.75 169 ALA A O 1
ATOM 1311 N N . ARG A 1 170 ? 34.622 -9.489 -11.886 1.00 52.22 170 ARG A N 1
ATOM 1312 C CA . ARG A 1 170 ? 35.614 -10.544 -12.196 1.00 52.22 170 ARG A CA 1
ATOM 1313 C C . ARG A 1 170 ? 35.736 -10.896 -13.682 1.00 52.22 170 ARG A C 1
ATOM 1315 O O . ARG A 1 170 ? 36.672 -11.590 -14.050 1.00 52.22 170 ARG A O 1
ATOM 1322 N N . ARG A 1 171 ? 34.776 -10.500 -14.523 1.00 48.69 171 ARG A N 1
ATOM 1323 C CA . ARG A 1 171 ? 34.824 -10.713 -15.984 1.00 48.69 171 ARG A CA 1
ATOM 1324 C C . ARG A 1 171 ? 35.513 -9.572 -16.735 1.00 48.69 171 ARG A C 1
ATOM 1326 O O . ARG A 1 171 ? 35.800 -9.731 -17.915 1.00 48.69 171 ARG A O 1
ATOM 1333 N N . LEU A 1 172 ? 35.719 -8.439 -16.067 1.00 48.00 172 LEU A N 1
ATOM 1334 C CA . LEU A 1 172 ? 36.361 -7.234 -16.600 1.00 48.00 172 LEU A CA 1
ATOM 1335 C C . LEU A 1 172 ? 37.794 -7.042 -16.063 1.00 48.00 172 LEU A C 1
ATOM 1337 O O . LEU A 1 172 ? 38.437 -6.056 -16.410 1.00 48.00 172 LEU A O 1
ATOM 1341 N N . SER A 1 173 ? 38.269 -7.971 -15.225 1.00 44.06 173 SER A N 1
ATOM 1342 C CA . SER A 1 173 ? 39.643 -8.090 -14.714 1.00 44.06 173 SER A CA 1
ATOM 1343 C C . SER A 1 173 ? 40.357 -9.257 -15.378 1.00 44.06 173 SER A C 1
ATOM 1345 O O . SER A 1 173 ? 41.538 -9.100 -15.737 1.00 44.06 173 SER A O 1
#